Protein AF-A0A060WI61-F1 (afdb_monomer_lite)

Foldseek 3Di:
DDDPDDDDDPDAPDDDDDDDPDQLQQDLQAQLCSVLSNCSSVPHDPQLSVQPSNPHSVVLLVDDLVRLCVSPVPCSVVSVVVSVVSVVVVVVVPPPPPPDD

Structure (mmCIF, N/CA/C/O backbone):
data_AF-A0A060WI61-F1
#
_entry.id   AF-A0A060WI61-F1
#
loop_
_atom_site.group_PDB
_atom_site.id
_atom_site.type_symbol
_atom_site.label_atom_id
_atom_site.label_alt_id
_atom_site.label_comp_id
_atom_site.label_asym_id
_atom_site.label_entity_id
_atom_site.label_seq_id
_atom_site.pdbx_PDB_ins_code
_atom_site.Cartn_x
_atom_site.Cartn_y
_atom_site.Cartn_z
_atom_site.occupancy
_atom_site.B_iso_or_equiv
_atom_site.auth_seq_id
_atom_site.auth_comp_id
_atom_site.auth_asym_id
_atom_site.auth_atom_id
_atom_site.pdbx_PDB_model_num
ATOM 1 N N . MET A 1 1 ? 26.663 -31.407 -3.024 1.00 44.03 1 MET A N 1
ATOM 2 C CA . MET A 1 1 ? 27.259 -30.073 -3.217 1.00 44.03 1 MET A CA 1
ATOM 3 C C . MET A 1 1 ? 26.185 -29.038 -2.932 1.00 44.03 1 MET A C 1
ATOM 5 O O . MET A 1 1 ? 25.298 -28.898 -3.756 1.00 44.03 1 MET A O 1
ATOM 9 N N . LEU A 1 2 ? 26.273 -28.413 -1.748 1.00 39.91 2 LEU A N 1
ATOM 10 C CA . LEU A 1 2 ? 25.597 -27.171 -1.314 1.00 39.91 2 LEU A CA 1
ATOM 11 C C . LEU A 1 2 ? 24.051 -27.191 -1.358 1.00 39.91 2 LEU A C 1
ATOM 13 O O . LEU A 1 2 ? 23.458 -27.078 -2.415 1.00 39.91 2 LEU A O 1
ATOM 17 N N . HIS A 1 3 ? 23.299 -27.353 -0.267 1.00 45.53 3 HIS A N 1
ATOM 18 C CA . HIS A 1 3 ? 23.477 -26.840 1.099 1.00 45.53 3 HIS A CA 1
ATOM 19 C C . HIS A 1 3 ? 23.430 -25.301 1.221 1.00 45.53 3 HIS A C 1
ATOM 21 O O . HIS A 1 3 ? 24.193 -24.735 1.992 1.00 45.53 3 HIS A O 1
ATOM 27 N N . VAL A 1 4 ? 22.521 -24.627 0.503 1.00 44.09 4 VAL A N 1
ATOM 28 C CA . VAL A 1 4 ? 22.102 -23.237 0.793 1.00 44.09 4 VAL A CA 1
ATOM 29 C C . VAL A 1 4 ? 20.619 -23.043 0.429 1.00 44.09 4 VAL A C 1
ATOM 31 O O . VAL A 1 4 ? 20.223 -23.385 -0.671 1.00 44.09 4 VAL A O 1
ATOM 34 N N . TYR A 1 5 ? 19.807 -22.497 1.337 1.00 48.41 5 TYR A N 1
ATOM 35 C CA . TYR A 1 5 ? 18.347 -22.270 1.245 1.00 48.41 5 TYR A CA 1
ATOM 36 C C . TYR A 1 5 ? 17.426 -23.398 1.746 1.00 48.41 5 TYR A C 1
ATOM 38 O O . TYR A 1 5 ? 16.287 -23.561 1.319 1.00 48.41 5 TYR A O 1
ATOM 46 N N . GLY A 1 6 ? 17.878 -24.085 2.798 1.00 44.81 6 GLY A N 1
ATOM 47 C CA . GLY A 1 6 ? 17.005 -24.208 3.967 1.00 44.81 6 GLY A CA 1
ATOM 48 C C . GLY A 1 6 ? 16.646 -22.816 4.513 1.00 44.81 6 GLY A C 1
ATOM 49 O O . GLY A 1 6 ? 17.261 -21.835 4.120 1.00 44.81 6 GLY A O 1
ATOM 50 N N . VAL A 1 7 ? 15.696 -22.776 5.445 1.00 44.97 7 VAL A N 1
ATOM 51 C CA . VAL A 1 7 ? 15.200 -21.635 6.241 1.00 44.97 7 VAL A CA 1
ATOM 52 C C . VAL A 1 7 ? 14.035 -20.782 5.689 1.00 44.97 7 VAL A C 1
ATOM 54 O O . VAL A 1 7 ? 14.230 -19.752 5.062 1.00 44.97 7 VAL A O 1
ATOM 57 N N . TYR A 1 8 ? 12.824 -21.190 6.113 1.00 46.38 8 TYR A N 1
ATOM 58 C CA . TYR A 1 8 ? 11.632 -20.377 6.433 1.00 46.38 8 TYR A CA 1
ATOM 59 C C . TYR A 1 8 ? 11.006 -19.575 5.271 1.00 46.38 8 TYR A C 1
ATOM 61 O O . TYR A 1 8 ? 11.526 -18.570 4.818 1.00 46.38 8 TYR A O 1
ATOM 69 N N . CYS A 1 9 ? 9.805 -19.911 4.801 1.00 44.91 9 CYS A N 1
ATOM 70 C CA . CYS A 1 9 ? 8.593 -19.605 5.561 1.00 44.91 9 CYS A CA 1
ATOM 71 C C . CYS A 1 9 ? 7.429 -20.528 5.149 1.00 44.91 9 CYS A C 1
ATOM 73 O O . CYS A 1 9 ? 6.659 -20.241 4.236 1.00 44.91 9 CYS A O 1
ATOM 75 N N . MET A 1 10 ? 7.296 -21.649 5.853 1.00 38.19 10 MET A N 1
ATOM 76 C CA . MET A 1 10 ? 6.117 -22.519 5.851 1.00 3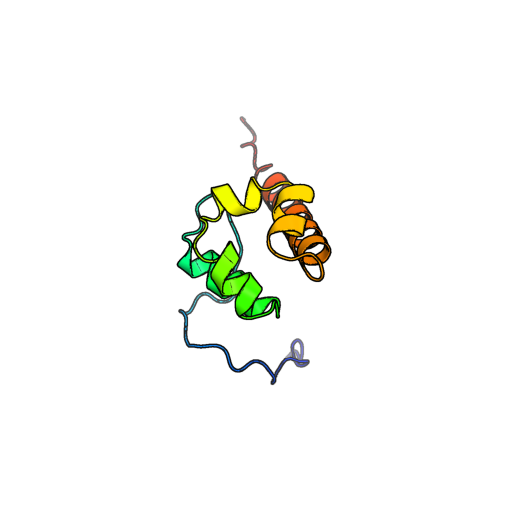8.19 10 MET A CA 1
ATOM 77 C C . MET A 1 10 ? 4.996 -21.915 6.714 1.00 38.19 10 MET A C 1
ATOM 79 O O . MET A 1 10 ? 4.674 -22.486 7.751 1.00 38.19 10 MET A O 1
ATOM 83 N N . SER A 1 11 ? 4.429 -20.747 6.374 1.00 40.78 11 SER A N 1
ATOM 84 C CA . SER A 1 11 ? 3.278 -20.182 7.123 1.00 40.78 11 SER A CA 1
ATOM 85 C C . SER A 1 11 ? 2.502 -19.067 6.402 1.00 40.78 11 SER A C 1
ATOM 87 O O . SER A 1 11 ? 2.150 -18.076 7.038 1.00 40.78 11 SER A O 1
ATOM 89 N N . ILE A 1 12 ? 2.211 -19.161 5.101 1.00 45.12 12 ILE A N 1
ATOM 90 C CA . ILE A 1 12 ? 1.290 -18.186 4.493 1.00 45.12 12 ILE A CA 1
ATOM 91 C C . ILE A 1 12 ? 0.237 -18.885 3.616 1.00 45.12 12 ILE A C 1
ATOM 93 O O . ILE A 1 12 ? 0.536 -19.252 2.481 1.00 45.12 12 ILE A O 1
ATOM 97 N N . PRO A 1 13 ? -1.004 -19.069 4.108 1.00 45.06 13 PRO A N 1
ATOM 98 C CA . PRO A 1 13 ? -2.125 -19.477 3.273 1.00 45.06 13 PRO A CA 1
ATOM 99 C C . PRO A 1 13 ? -2.637 -18.257 2.487 1.00 45.06 13 PRO A C 1
ATOM 101 O O . PRO A 1 13 ? -3.536 -17.556 2.945 1.00 45.06 13 PRO A O 1
ATOM 104 N N . TYR A 1 14 ? -2.067 -17.982 1.311 1.00 45.22 14 TYR A N 1
ATOM 105 C CA . TYR A 1 14 ? -2.629 -17.020 0.348 1.00 45.22 14 TYR A CA 1
ATOM 106 C C . TYR A 1 14 ? -2.881 -17.686 -1.015 1.00 45.22 14 TYR A C 1
ATOM 108 O O . TYR A 1 14 ? -2.204 -18.659 -1.354 1.00 45.22 14 TYR A O 1
ATOM 116 N N . PRO A 1 15 ? -3.912 -17.226 -1.754 1.00 45.28 15 PRO A N 1
ATOM 117 C CA . PRO A 1 15 ? -4.481 -17.931 -2.901 1.00 45.28 15 PRO A CA 1
ATOM 118 C C . PRO A 1 15 ? -3.501 -18.016 -4.086 1.00 45.28 15 PRO A C 1
ATOM 120 O O . PRO A 1 15 ? -2.542 -17.245 -4.157 1.00 45.28 15 PRO A O 1
ATOM 123 N N . PRO A 1 16 ? -3.718 -18.958 -5.023 1.00 47.41 16 PRO A N 1
ATOM 124 C CA . PRO A 1 16 ? -2.747 -19.299 -6.053 1.00 47.41 16 PRO A CA 1
ATOM 125 C C . PRO A 1 16 ? -2.735 -18.230 -7.149 1.00 47.41 16 PRO A C 1
ATOM 127 O O . PRO A 1 16 ? -3.505 -18.302 -8.102 1.00 47.41 16 PRO A O 1
ATOM 130 N N . CYS A 1 17 ? -1.849 -17.242 -7.043 1.00 40.62 17 CYS A N 1
ATOM 131 C CA . CYS A 1 17 ? -1.630 -16.269 -8.112 1.00 40.62 17 CYS A CA 1
ATOM 132 C C . CYS A 1 17 ? -0.213 -16.413 -8.686 1.00 40.62 17 CYS A C 1
ATOM 134 O O . CYS A 1 17 ? 0.714 -15.731 -8.271 1.00 40.62 17 CYS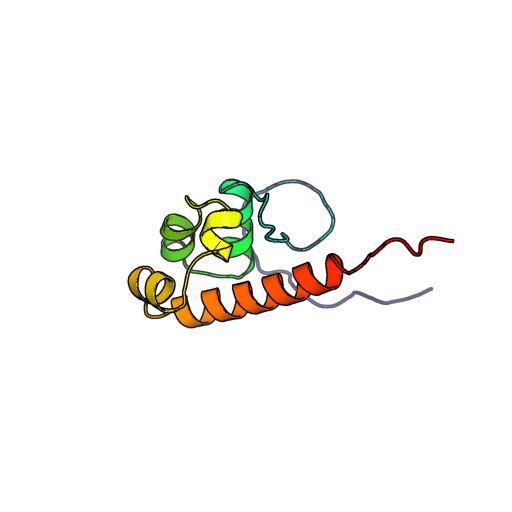 A O 1
ATOM 136 N N . GLN A 1 18 ? -0.117 -17.345 -9.640 1.00 39.78 18 GLN A N 1
ATOM 137 C CA . GLN A 1 18 ? 0.813 -17.446 -10.774 1.00 39.78 18 GLN A CA 1
ATOM 138 C C . GLN A 1 18 ? 2.330 -17.294 -10.529 1.00 39.78 18 GLN A C 1
ATOM 140 O O . GLN A 1 18 ? 2.880 -16.211 -10.375 1.00 39.78 18 GLN A O 1
ATOM 145 N N . GLU A 1 19 ? 2.981 -18.454 -10.631 1.00 44.25 19 GLU A N 1
ATOM 146 C CA . GLU A 1 19 ? 4.321 -18.763 -11.143 1.00 44.25 19 GLU A CA 1
ATOM 147 C C . GLU A 1 19 ? 5.096 -17.604 -11.811 1.00 44.25 19 GLU A C 1
ATOM 149 O O . GLU A 1 19 ? 5.086 -17.402 -13.023 1.00 44.25 19 GLU A O 1
ATOM 154 N N . THR A 1 20 ? 5.845 -16.849 -11.012 1.00 37.59 20 THR A N 1
ATOM 155 C CA . THR A 1 20 ? 7.155 -16.304 -11.396 1.00 37.59 20 THR A CA 1
ATOM 156 C C . THR A 1 20 ? 7.958 -16.179 -10.106 1.00 37.59 20 THR A C 1
ATOM 158 O O . THR A 1 20 ? 7.485 -15.626 -9.120 1.00 37.59 20 THR A O 1
ATOM 161 N N . SER A 1 21 ? 9.134 -16.788 -10.072 1.00 45.53 21 SER A N 1
ATOM 162 C CA . SER A 1 21 ? 9.917 -17.166 -8.890 1.00 45.53 21 SER A CA 1
ATOM 163 C C . SER A 1 21 ? 10.519 -15.998 -8.081 1.00 45.53 21 SER A C 1
ATOM 165 O O . SER A 1 21 ? 11.736 -15.905 -7.930 1.00 45.53 21 SER A O 1
ATOM 167 N N . GLY A 1 22 ? 9.686 -15.111 -7.532 1.00 52.22 22 GLY A N 1
ATOM 168 C CA . GLY A 1 22 ? 10.101 -14.031 -6.638 1.00 52.22 22 GLY A CA 1
ATOM 169 C C . GLY A 1 22 ? 8.932 -13.403 -5.867 1.00 52.22 22 GLY A C 1
ATOM 170 O O . GLY A 1 22 ? 7.775 -13.593 -6.238 1.00 52.22 22 GLY A O 1
ATOM 171 N N . PRO A 1 23 ? 9.204 -12.657 -4.779 1.00 57.88 23 PRO A N 1
ATOM 172 C CA . PRO A 1 23 ? 8.164 -11.937 -4.050 1.00 57.88 23 PRO A CA 1
ATOM 173 C C . PRO A 1 23 ? 7.423 -10.978 -5.000 1.00 57.88 23 PRO A C 1
ATOM 175 O O . PRO A 1 23 ? 8.073 -10.346 -5.846 1.00 57.88 23 PRO A O 1
ATOM 178 N N . PRO A 1 24 ? 6.087 -10.829 -4.871 1.00 65.88 24 PRO A N 1
ATOM 179 C CA . PRO A 1 24 ? 5.326 -9.905 -5.705 1.00 65.88 24 PRO A CA 1
ATOM 180 C C . PRO A 1 24 ? 5.983 -8.525 -5.633 1.00 65.88 24 PRO A C 1
ATOM 182 O O . PRO A 1 24 ? 6.254 -8.005 -4.552 1.00 65.88 24 PRO A O 1
ATOM 185 N N . SER A 1 25 ? 6.320 -7.957 -6.787 1.00 70.44 25 SER A N 1
ATOM 186 C CA . SER A 1 25 ? 7.055 -6.695 -6.873 1.00 70.44 25 SER A CA 1
ATOM 187 C C . SER A 1 25 ? 6.110 -5.601 -7.351 1.00 70.44 25 SER A C 1
ATOM 189 O O . SER A 1 25 ? 5.679 -5.585 -8.503 1.00 70.44 25 SER A O 1
ATOM 191 N N . LEU A 1 26 ? 5.759 -4.680 -6.454 1.00 82.56 26 LEU A N 1
ATOM 192 C CA . LEU A 1 26 ? 4.879 -3.560 -6.775 1.00 82.56 26 LEU A CA 1
ATOM 193 C C . LEU A 1 26 ? 5.611 -2.568 -7.689 1.00 82.56 26 LEU A C 1
ATOM 195 O O . LEU A 1 26 ? 6.649 -2.025 -7.329 1.00 82.56 26 LEU A O 1
ATOM 199 N N . THR A 1 27 ? 5.054 -2.298 -8.865 1.00 82.69 27 THR A N 1
ATOM 200 C CA . THR A 1 27 ? 5.597 -1.347 -9.843 1.00 82.69 27 THR A CA 1
ATOM 201 C C . THR A 1 27 ? 4.535 -0.316 -10.226 1.00 82.69 27 THR A C 1
ATOM 203 O O . THR A 1 27 ? 3.339 -0.567 -10.104 1.00 82.69 27 THR A O 1
ATOM 206 N N . LYS A 1 28 ? 4.928 0.838 -10.786 1.00 81.62 28 LYS A N 1
ATOM 207 C CA . LYS A 1 28 ? 3.964 1.846 -11.288 1.00 81.62 28 LYS A CA 1
ATOM 208 C C . LYS A 1 28 ? 3.007 1.295 -12.358 1.00 81.62 28 LYS A C 1
ATOM 210 O O . LYS A 1 28 ? 1.913 1.816 -12.521 1.00 81.62 28 LYS A O 1
ATOM 215 N N . ARG A 1 29 ? 3.411 0.242 -13.076 1.00 80.56 29 ARG A N 1
ATOM 216 C CA . ARG A 1 29 ? 2.601 -0.444 -14.098 1.00 80.56 29 ARG A CA 1
ATOM 217 C C . ARG A 1 29 ? 1.786 -1.621 -13.544 1.00 80.56 29 ARG A C 1
ATOM 219 O O . ARG A 1 29 ? 1.075 -2.270 -14.305 1.00 80.56 29 ARG A O 1
ATOM 226 N N . SER A 1 30 ? 1.906 -1.924 -12.250 1.00 81.00 30 SER A N 1
ATOM 227 C CA . SER A 1 30 ? 1.191 -3.038 -11.633 1.00 81.00 30 SER A CA 1
ATOM 228 C C . SER A 1 30 ? -0.311 -2.776 -11.617 1.00 81.00 30 SER A C 1
ATOM 230 O O . SER A 1 30 ? -0.775 -1.694 -11.246 1.00 81.00 30 SER A O 1
ATOM 232 N N . LYS A 1 31 ? -1.066 -3.803 -12.006 1.00 86.94 31 LYS A N 1
ATOM 233 C CA . LYS A 1 31 ? -2.529 -3.823 -11.936 1.00 86.94 31 LYS A CA 1
ATOM 234 C C . LYS A 1 31 ? -2.998 -3.900 -10.477 1.00 86.94 31 LYS A C 1
ATOM 236 O O . LYS A 1 31 ? -2.253 -4.442 -9.659 1.00 86.94 31 LYS A O 1
ATOM 241 N N . PRO A 1 32 ? -4.225 -3.446 -10.162 1.00 87.50 32 PRO A N 1
ATOM 242 C CA . PRO A 1 32 ? -4.814 -3.574 -8.824 1.00 87.50 32 PRO A CA 1
ATOM 243 C C . PRO A 1 32 ? -4.744 -5.007 -8.274 1.00 87.50 32 PRO A C 1
ATOM 245 O O . PRO A 1 32 ? -4.425 -5.206 -7.109 1.00 87.50 32 PRO A O 1
ATOM 248 N N . ASP A 1 33 ? -4.897 -6.014 -9.137 1.00 86.06 33 ASP A N 1
ATOM 249 C CA . ASP A 1 33 ? -4.761 -7.428 -8.766 1.00 86.06 33 ASP A CA 1
ATOM 250 C C . ASP A 1 33 ? -3.370 -7.771 -8.190 1.00 86.06 33 ASP A C 1
ATOM 252 O O . ASP A 1 33 ? -3.245 -8.392 -7.135 1.00 86.06 33 ASP A O 1
ATOM 256 N N . GLN A 1 34 ? -2.304 -7.257 -8.814 1.00 85.75 34 GLN A N 1
ATOM 257 C CA . GLN A 1 34 ? -0.938 -7.411 -8.302 1.00 85.75 34 GLN A CA 1
ATOM 258 C C . GLN A 1 34 ? -0.693 -6.580 -7.039 1.00 85.75 34 GLN A C 1
ATOM 260 O O . GLN A 1 34 ? 0.041 -7.013 -6.154 1.00 85.75 34 GLN A O 1
ATOM 265 N N . VAL A 1 35 ? -1.294 -5.388 -6.942 1.00 88.12 35 VAL A N 1
ATOM 266 C CA . VAL A 1 35 ? -1.221 -4.555 -5.730 1.00 88.12 35 VAL A CA 1
ATOM 267 C C . VAL A 1 35 ? -1.833 -5.292 -4.544 1.00 88.12 35 VAL A C 1
ATOM 269 O O . VAL A 1 35 ? -1.250 -5.326 -3.462 1.00 88.12 35 VAL A O 1
ATOM 272 N N . LYS A 1 36 ? -2.986 -5.923 -4.766 1.00 88.50 36 LYS A N 1
ATOM 273 C CA . LYS A 1 36 ? -3.685 -6.734 -3.780 1.00 88.50 36 LYS A CA 1
ATOM 274 C C . LYS A 1 36 ? -2.810 -7.893 -3.300 1.00 88.50 36 LYS A C 1
ATOM 276 O O . LYS A 1 36 ? -2.558 -7.992 -2.102 1.00 88.50 36 LYS A O 1
ATOM 281 N N . ALA A 1 37 ? -2.267 -8.680 -4.231 1.00 86.75 37 ALA A N 1
ATOM 282 C CA . ALA A 1 37 ? -1.364 -9.784 -3.914 1.00 86.75 37 ALA A CA 1
ATOM 283 C C . ALA A 1 37 ? -0.114 -9.313 -3.151 1.00 86.75 37 ALA A C 1
ATOM 285 O O . ALA A 1 37 ? 0.328 -9.969 -2.211 1.00 86.75 37 ALA A O 1
ATOM 286 N N . TRP A 1 38 ? 0.436 -8.147 -3.507 1.00 86.88 38 TRP A N 1
ATOM 287 C CA . TRP A 1 38 ? 1.554 -7.546 -2.784 1.00 86.88 38 TRP A CA 1
ATOM 288 C C . TRP A 1 38 ? 1.186 -7.190 -1.341 1.00 86.88 38 TRP A C 1
ATOM 290 O O . TRP A 1 38 ? 1.938 -7.503 -0.420 1.00 86.88 38 TRP A O 1
ATOM 300 N N . LEU A 1 39 ? 0.027 -6.565 -1.127 1.00 87.62 39 LEU A N 1
ATOM 301 C CA . LEU A 1 39 ? -0.431 -6.200 0.210 1.00 87.62 39 LEU A CA 1
ATOM 302 C C . LEU A 1 39 ? -0.694 -7.443 1.077 1.00 87.62 39 LEU A C 1
ATOM 304 O O . LEU A 1 39 ? -0.281 -7.484 2.237 1.00 87.62 39 LEU A O 1
ATOM 308 N N . GLU A 1 40 ? -1.324 -8.470 0.504 1.00 87.12 40 GLU A N 1
ATOM 309 C CA . GLU A 1 40 ? -1.569 -9.753 1.173 1.00 87.12 40 GLU A CA 1
ATOM 310 C C . GLU A 1 40 ? -0.248 -10.440 1.538 1.00 87.12 40 GLU A C 1
ATOM 312 O O . GLU A 1 40 ? -0.041 -10.805 2.694 1.00 87.12 40 GLU A O 1
ATOM 317 N N . TYR A 1 41 ? 0.703 -10.510 0.600 1.00 83.50 41 TYR A N 1
ATOM 318 C CA . TYR A 1 41 ? 2.027 -11.094 0.829 1.00 83.50 41 TYR A CA 1
ATOM 319 C C . TYR A 1 41 ? 2.811 -10.387 1.942 1.00 83.50 41 TYR A C 1
ATOM 321 O O . TYR A 1 41 ? 3.517 -11.027 2.719 1.00 83.50 41 TYR A O 1
ATOM 329 N N . LYS A 1 42 ? 2.688 -9.060 2.050 1.00 82.38 42 LYS A N 1
ATOM 330 C CA . LYS A 1 42 ? 3.336 -8.279 3.116 1.00 82.38 42 LYS A CA 1
ATOM 331 C C . LYS A 1 42 ? 2.672 -8.455 4.485 1.00 82.38 42 LYS A C 1
ATOM 333 O O . LYS A 1 42 ? 3.256 -8.015 5.473 1.00 82.38 42 LYS A O 1
ATOM 338 N N . GLY A 1 43 ? 1.506 -9.098 4.551 1.00 85.38 43 GLY A N 1
ATOM 339 C CA . GLY A 1 43 ? 0.778 -9.351 5.791 1.00 85.38 43 GLY A CA 1
ATOM 340 C C . GLY A 1 43 ? -0.078 -8.174 6.259 1.00 85.38 43 GLY A C 1
ATOM 341 O O . GLY A 1 43 ? -0.342 -8.066 7.453 1.00 85.38 43 GLY A O 1
ATOM 342 N N . PHE A 1 44 ? -0.495 -7.288 5.350 1.00 87.81 44 PHE A N 1
ATOM 343 C CA . PHE A 1 44 ? -1.450 -6.231 5.689 1.00 87.81 44 PHE A CA 1
ATOM 344 C C . PHE A 1 44 ? -2.855 -6.800 5.920 1.00 87.81 44 PHE A C 1
ATOM 346 O O . PHE A 1 44 ? -3.224 -7.850 5.389 1.00 87.81 44 PHE A O 1
ATOM 353 N N . SER A 1 45 ? -3.671 -6.077 6.688 1.00 89.31 45 SER A N 1
ATOM 354 C CA . SER A 1 45 ? -5.055 -6.471 6.954 1.00 89.31 45 SER A CA 1
ATOM 355 C C . SER A 1 45 ? -5.891 -6.551 5.672 1.00 89.31 45 SER A C 1
ATOM 357 O O . SER A 1 45 ? -5.731 -5.752 4.748 1.00 89.31 45 SER A O 1
ATOM 359 N N . LYS A 1 46 ? -6.875 -7.460 5.643 1.00 87.38 46 LYS A N 1
ATOM 360 C CA . LYS A 1 46 ? -7.830 -7.596 4.526 1.00 87.38 46 LYS A CA 1
ATOM 361 C C . LYS A 1 46 ? -8.560 -6.285 4.211 1.00 87.38 46 LYS A C 1
ATOM 363 O O . LYS A 1 46 ? -8.926 -6.052 3.063 1.00 87.38 46 LYS A O 1
ATOM 368 N N . ILE A 1 47 ? -8.758 -5.427 5.216 1.00 89.00 47 ILE A N 1
ATOM 369 C CA . ILE A 1 47 ? -9.340 -4.089 5.044 1.00 89.00 47 ILE A CA 1
ATOM 370 C C . ILE A 1 47 ? -8.385 -3.208 4.235 1.00 89.00 47 ILE A C 1
ATOM 372 O O . ILE A 1 47 ? -8.784 -2.685 3.201 1.00 89.00 47 ILE A O 1
ATOM 376 N N . THR A 1 48 ? -7.114 -3.125 4.635 1.00 88.44 48 THR A N 1
ATOM 377 C CA . THR A 1 48 ? -6.046 -2.422 3.907 1.00 88.44 48 THR A CA 1
ATOM 378 C C . THR A 1 48 ? -5.940 -2.921 2.465 1.00 88.44 48 THR A C 1
ATOM 380 O O . THR A 1 48 ? -5.929 -2.128 1.527 1.00 88.44 48 THR A O 1
ATOM 383 N N . VAL A 1 49 ? -5.946 -4.243 2.280 1.00 89.31 49 VAL A N 1
ATOM 384 C CA . VAL A 1 49 ? -5.931 -4.912 0.972 1.00 89.31 49 VAL A CA 1
ATOM 385 C C . VAL A 1 49 ? -7.149 -4.525 0.131 1.00 89.31 49 VAL A C 1
ATOM 387 O O . VAL A 1 49 ? -7.011 -4.275 -1.059 1.00 89.31 49 VAL A O 1
ATOM 390 N N . ARG A 1 50 ? -8.346 -4.440 0.718 1.00 88.31 50 ARG A N 1
ATOM 391 C CA . ARG A 1 50 ? -9.561 -4.041 -0.004 1.00 88.31 50 ARG A CA 1
ATOM 392 C C . ARG A 1 50 ? -9.569 -2.551 -0.347 1.00 88.31 50 ARG A C 1
ATOM 394 O O . ARG A 1 50 ? -9.989 -2.197 -1.442 1.00 88.31 50 ARG A O 1
ATOM 401 N N . CYS A 1 51 ? -9.108 -1.692 0.559 1.00 88.75 51 CYS A N 1
ATOM 402 C CA . CYS A 1 51 ? -9.090 -0.245 0.351 1.00 88.75 51 CYS A CA 1
ATOM 403 C C . CYS A 1 51 ? -8.006 0.191 -0.644 1.00 88.75 51 CYS A C 1
ATOM 405 O O . CYS A 1 51 ? -8.249 1.060 -1.474 1.00 88.75 51 CYS A O 1
ATOM 407 N N . LEU A 1 52 ? -6.818 -0.413 -0.577 1.00 88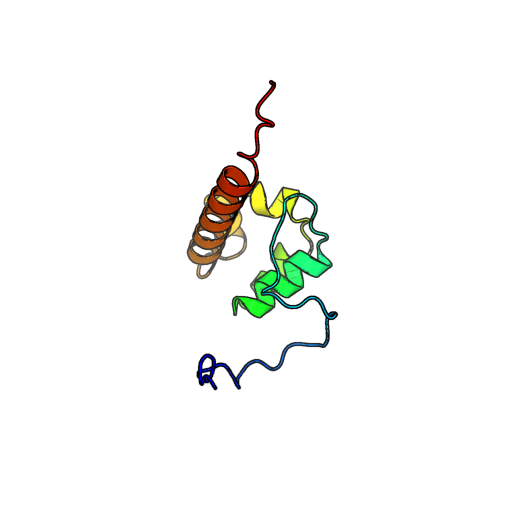.50 52 LEU A N 1
ATOM 408 C CA . LEU A 1 52 ? -5.674 -0.057 -1.420 1.00 88.50 52 LEU A CA 1
ATOM 409 C C . LEU A 1 52 ? -5.528 -0.963 -2.648 1.00 88.50 52 LEU A C 1
ATOM 411 O O . LEU A 1 52 ? -4.974 -0.539 -3.654 1.00 88.50 52 LEU A O 1
ATOM 415 N N . GLY A 1 53 ? -6.040 -2.193 -2.608 1.00 87.25 53 GLY A N 1
ATOM 416 C CA . GLY A 1 53 ? -5.974 -3.148 -3.721 1.00 87.25 53 GLY A CA 1
ATOM 417 C C . GLY A 1 53 ? -6.948 -2.861 -4.865 1.00 87.25 53 GLY A C 1
ATOM 418 O O . GLY A 1 53 ? -6.863 -3.515 -5.896 1.00 87.25 53 GLY A O 1
ATOM 419 N N . VAL A 1 54 ? -7.853 -1.884 -4.724 1.00 88.25 54 VAL A N 1
ATOM 420 C CA . VAL A 1 54 ? -8.610 -1.324 -5.864 1.00 88.25 54 VAL A CA 1
ATOM 421 C C . VAL A 1 54 ? -7.807 -0.270 -6.628 1.00 88.25 54 VAL A C 1
ATOM 423 O O . VAL A 1 54 ? -8.152 0.084 -7.754 1.00 88.25 54 VAL A O 1
ATOM 426 N N . LEU A 1 55 ? -6.725 0.232 -6.028 1.00 89.00 55 LEU A N 1
ATOM 427 C CA . LEU A 1 55 ? -5.851 1.223 -6.632 1.00 89.00 55 LEU A CA 1
ATOM 428 C C . LEU A 1 55 ? -4.803 0.524 -7.501 1.00 89.00 55 LEU A C 1
ATOM 430 O O . LEU A 1 55 ? -4.311 -0.559 -7.190 1.00 89.00 55 LEU A O 1
ATOM 434 N N . SER A 1 56 ? -4.430 1.167 -8.604 1.00 89.44 56 SER A N 1
ATOM 435 C CA . SER A 1 56 ? -3.317 0.696 -9.433 1.00 89.44 56 SER A CA 1
ATOM 436 C C . SER A 1 56 ? -1.975 1.018 -8.777 1.00 89.44 56 SER A C 1
ATOM 438 O O . SER A 1 56 ? -1.881 1.938 -7.963 1.00 89.44 56 SER A O 1
ATOM 440 N N . GLY A 1 57 ? -0.912 0.309 -9.164 1.00 86.69 57 GLY A N 1
ATOM 441 C CA . GLY A 1 57 ? 0.422 0.515 -8.598 1.00 86.69 57 GLY A CA 1
ATOM 442 C C . GLY A 1 57 ? 0.912 1.959 -8.740 1.00 86.69 57 GLY A C 1
ATOM 443 O O . GLY A 1 57 ? 1.512 2.491 -7.813 1.00 86.69 57 GLY A O 1
ATOM 444 N N . SER A 1 58 ? 0.587 2.632 -9.847 1.00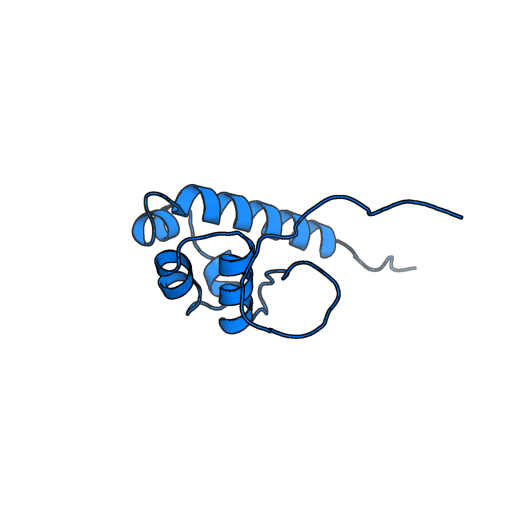 87.62 58 SER A N 1
ATOM 445 C CA . SER A 1 58 ? 0.843 4.065 -10.056 1.00 87.62 58 SER A CA 1
ATOM 446 C C . SER A 1 58 ? 0.179 4.955 -9.006 1.00 87.62 58 SER A C 1
ATOM 448 O O . SER A 1 58 ? 0.835 5.843 -8.469 1.00 87.62 58 SER A O 1
ATOM 450 N N . MET A 1 59 ? -1.095 4.698 -8.702 1.00 88.81 59 MET A N 1
ATOM 451 C CA . MET A 1 59 ? -1.881 5.451 -7.728 1.00 88.81 59 MET A CA 1
ATOM 452 C C . MET A 1 59 ? -1.369 5.186 -6.313 1.00 88.81 59 MET A C 1
ATOM 454 O O . MET A 1 59 ? -1.071 6.127 -5.591 1.00 88.81 59 MET A O 1
ATOM 458 N N . LEU A 1 60 ? -1.165 3.917 -5.944 1.00 89.62 60 LEU A N 1
ATOM 459 C CA . LEU A 1 60 ? -0.676 3.552 -4.616 1.00 89.62 60 LEU A CA 1
ATOM 460 C C . LEU A 1 60 ? 0.732 4.109 -4.352 1.00 89.62 60 LEU A C 1
ATOM 462 O O . LEU A 1 60 ? 0.991 4.672 -3.293 1.00 89.62 60 LEU A O 1
ATOM 466 N N . LEU A 1 61 ? 1.638 4.014 -5.332 1.00 86.88 61 LEU A N 1
ATOM 467 C CA . LEU A 1 61 ? 2.948 4.668 -5.271 1.00 86.88 61 LEU A CA 1
ATOM 468 C C . LEU A 1 61 ? 2.822 6.203 -5.330 1.00 86.88 61 LEU A C 1
ATOM 470 O O . LEU A 1 61 ? 3.753 6.893 -4.941 1.00 86.88 61 LEU A O 1
ATOM 474 N N . GLY A 1 62 ? 1.715 6.774 -5.790 1.00 86.62 62 GLY A N 1
ATOM 475 C CA . GLY A 1 62 ? 1.467 8.217 -5.759 1.00 86.62 62 GLY A CA 1
ATOM 476 C C . GLY A 1 62 ? 1.028 8.740 -4.390 1.00 86.62 62 GLY A C 1
ATOM 477 O O . GLY A 1 62 ? 1.277 9.906 -4.099 1.00 86.62 62 GLY A O 1
ATOM 478 N N . MET A 1 63 ? 0.442 7.885 -3.545 1.00 88.69 63 MET A N 1
ATOM 479 C CA . MET A 1 63 ? -0.199 8.327 -2.307 1.00 88.69 63 MET A CA 1
ATOM 480 C C . MET A 1 63 ? 0.777 8.916 -1.285 1.00 88.69 63 MET A C 1
ATOM 482 O O . MET A 1 63 ? 1.906 8.431 -1.102 1.00 88.69 63 MET A O 1
ATOM 486 N N . THR A 1 64 ? 0.319 9.945 -0.572 1.00 89.88 64 THR A N 1
ATOM 487 C CA . THR A 1 64 ? 1.077 10.549 0.530 1.00 89.88 64 THR A CA 1
ATOM 488 C C . THR A 1 64 ? 0.854 9.803 1.845 1.00 89.88 64 THR A C 1
ATOM 490 O O . THR A 1 64 ? -0.030 8.955 1.996 1.00 89.88 64 THR A O 1
ATOM 493 N N . ARG A 1 65 ? 1.683 10.121 2.847 1.00 87.62 65 ARG A N 1
ATOM 494 C CA . ARG A 1 65 ? 1.522 9.585 4.204 1.00 87.62 65 ARG A CA 1
ATOM 495 C C . ARG A 1 65 ? 0.151 9.939 4.788 1.00 87.62 65 ARG A C 1
ATOM 497 O O . ARG A 1 65 ? -0.397 9.138 5.541 1.00 87.62 65 ARG A O 1
ATOM 504 N N . GLU A 1 66 ? -0.370 11.124 4.483 1.00 90.44 66 GLU A N 1
ATOM 505 C CA . GLU A 1 66 ? -1.668 11.586 4.982 1.00 90.44 66 GLU A CA 1
ATOM 506 C C . GLU A 1 66 ? -2.803 10.771 4.377 1.00 90.44 66 GLU A C 1
ATOM 508 O O . GLU A 1 66 ? -3.636 10.263 5.121 1.00 90.44 66 GLU A O 1
ATOM 513 N N . GLU A 1 67 ? -2.785 10.540 3.063 1.00 90.56 67 GLU A N 1
ATOM 514 C CA . GLU A 1 67 ? -3.805 9.717 2.408 1.00 90.56 67 GLU A CA 1
ATOM 515 C C . GLU A 1 67 ? -3.804 8.282 2.945 1.00 90.56 67 GLU A C 1
ATOM 517 O O . GLU A 1 67 ? -4.855 7.731 3.268 1.00 90.56 67 GLU A O 1
ATOM 522 N N . LEU A 1 68 ? -2.623 7.688 3.139 1.00 90.38 68 LEU A N 1
ATOM 523 C CA . LEU A 1 68 ? -2.516 6.357 3.740 1.00 90.38 68 LEU A CA 1
ATOM 524 C C . LEU A 1 68 ? -3.007 6.323 5.191 1.00 90.38 68 LEU A C 1
ATOM 526 O O . LEU A 1 68 ? -3.600 5.327 5.595 1.00 90.38 68 LEU A O 1
ATOM 530 N N . LYS A 1 69 ? -2.798 7.394 5.968 1.00 88.75 69 LYS A N 1
ATOM 531 C CA . LYS A 1 69 ? -3.338 7.523 7.331 1.00 88.75 69 LYS A CA 1
ATOM 532 C C . LYS A 1 69 ? -4.861 7.640 7.350 1.00 88.75 69 LYS A C 1
ATOM 534 O O . LYS A 1 69 ? -5.473 7.106 8.268 1.00 88.75 69 LYS A O 1
ATOM 539 N N . ILE A 1 70 ? -5.455 8.318 6.367 1.00 89.31 70 ILE A N 1
ATOM 540 C CA . ILE A 1 70 ? -6.915 8.432 6.232 1.00 89.31 70 ILE A CA 1
ATOM 541 C C . ILE A 1 70 ? -7.524 7.054 5.953 1.00 89.31 70 ILE A C 1
ATOM 543 O O . ILE A 1 70 ? -8.531 6.693 6.555 1.00 89.31 70 ILE A O 1
ATOM 547 N N . VAL A 1 71 ? -6.898 6.267 5.072 1.00 86.06 71 VAL A N 1
ATOM 548 C CA . VAL A 1 71 ? -7.383 4.923 4.725 1.00 86.06 71 VAL A CA 1
ATOM 549 C C . VAL A 1 71 ? -7.128 3.919 5.854 1.00 86.06 71 VAL A C 1
ATOM 551 O O . VAL A 1 71 ? -7.992 3.097 6.160 1.00 86.06 71 VAL A O 1
ATOM 554 N N . CYS A 1 72 ? -5.942 3.958 6.465 1.00 84.62 72 CYS A N 1
ATOM 555 C CA . CYS A 1 72 ? -5.530 3.050 7.532 1.00 84.62 72 CYS A CA 1
ATOM 556 C C . CYS A 1 72 ? -4.672 3.797 8.571 1.00 84.62 72 CYS A C 1
ATOM 558 O O . CYS A 1 72 ? -3.460 3.911 8.386 1.00 84.62 72 CYS A O 1
ATOM 560 N N . PRO A 1 73 ? -5.226 4.267 9.698 1.00 8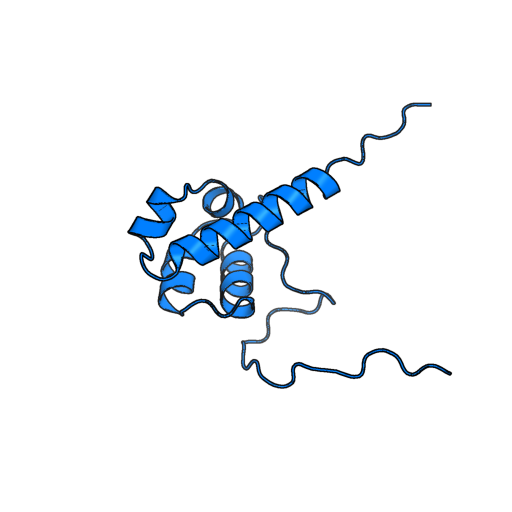5.06 73 PRO A N 1
ATOM 561 C CA . PRO A 1 73 ? -4.441 4.993 10.699 1.00 85.06 73 PRO A CA 1
ATOM 562 C C . PRO A 1 73 ? -3.402 4.108 11.411 1.00 85.06 73 PRO A C 1
ATOM 564 O O . PRO A 1 73 ? -2.297 4.574 11.688 1.00 85.06 73 PRO A O 1
ATOM 567 N N . GLU A 1 74 ? -3.712 2.828 11.646 1.00 87.12 74 GLU A N 1
ATOM 568 C CA . GLU A 1 74 ? -2.802 1.869 12.299 1.00 87.12 74 GLU A CA 1
ATOM 569 C C . GLU A 1 74 ? -1.720 1.319 11.352 1.00 87.12 74 GLU A C 1
ATOM 571 O O . GLU A 1 74 ? -0.568 1.121 11.746 1.00 87.12 74 GLU A O 1
ATOM 576 N N . GLU A 1 75 ? -2.066 1.086 10.082 1.00 87.25 75 GLU A N 1
ATOM 577 C CA . GLU A 1 75 ? -1.175 0.439 9.105 1.00 87.25 75 GLU A CA 1
ATOM 578 C C . GLU A 1 75 ? -0.556 1.410 8.090 1.00 87.25 75 GLU A C 1
ATOM 580 O O . GLU A 1 75 ? 0.462 1.094 7.473 1.00 87.25 75 GLU A O 1
ATOM 585 N N . GLY A 1 76 ? -1.107 2.614 7.931 1.00 86.06 76 GLY A N 1
ATOM 586 C CA . GLY A 1 76 ? -0.720 3.577 6.896 1.00 86.06 76 GLY A CA 1
ATOM 587 C C . GLY A 1 76 ? 0.742 4.010 6.985 1.00 86.06 76 GLY A C 1
ATOM 588 O O . GLY A 1 76 ? 1.398 4.193 5.961 1.00 86.06 76 GLY A O 1
ATOM 589 N N . GLY A 1 77 ? 1.302 4.077 8.199 1.00 88.50 77 GLY A N 1
ATOM 590 C CA . GLY A 1 77 ? 2.736 4.303 8.401 1.00 88.50 77 GLY A CA 1
ATOM 591 C C . GLY A 1 77 ? 3.607 3.168 7.843 1.00 88.50 77 GLY A C 1
ATOM 592 O O . GLY A 1 77 ? 4.607 3.433 7.173 1.00 88.50 77 GLY A O 1
ATOM 593 N N . ARG A 1 78 ? 3.196 1.909 8.054 1.00 89.75 78 ARG A N 1
ATOM 594 C CA . ARG A 1 78 ? 3.878 0.717 7.520 1.00 89.75 78 ARG A CA 1
ATOM 595 C C . ARG A 1 78 ? 3.755 0.636 6.001 1.00 89.75 78 ARG A C 1
ATOM 597 O O . ARG A 1 78 ? 4.757 0.395 5.329 1.00 89.75 78 ARG A O 1
ATOM 604 N N . VAL A 1 79 ? 2.562 0.884 5.454 1.00 89.25 79 VAL A N 1
ATOM 605 C CA . VAL A 1 79 ? 2.340 0.915 4.000 1.00 89.25 79 VAL A CA 1
ATOM 606 C C . VAL A 1 79 ? 3.228 1.978 3.355 1.00 89.25 79 VAL A C 1
ATOM 608 O O . VAL A 1 79 ? 3.949 1.677 2.406 1.00 89.25 79 VAL A O 1
ATOM 611 N N . PHE A 1 80 ? 3.256 3.194 3.907 1.00 89.62 80 PHE A N 1
ATOM 612 C CA . PHE A 1 80 ? 4.079 4.280 3.378 1.00 89.62 80 PHE A CA 1
ATOM 613 C C . PHE A 1 80 ? 5.566 3.918 3.378 1.00 89.62 80 PHE A C 1
ATOM 615 O O . PHE A 1 80 ? 6.237 4.104 2.367 1.00 89.62 80 PHE A O 1
ATOM 622 N N . PHE A 1 81 ? 6.078 3.362 4.480 1.00 89.75 81 PHE A N 1
ATOM 623 C CA . PHE A 1 81 ? 7.476 2.939 4.573 1.00 89.75 81 PHE A CA 1
ATOM 624 C C . PHE A 1 81 ? 7.831 1.903 3.501 1.00 89.75 81 PHE A C 1
ATOM 626 O O . PHE A 1 81 ? 8.841 2.024 2.808 1.00 89.75 81 PHE A O 1
ATOM 633 N N . GLN A 1 82 ? 6.955 0.918 3.299 1.00 88.25 82 GLN A N 1
ATOM 634 C CA . GLN A 1 82 ? 7.154 -0.095 2.273 1.00 88.25 82 GLN A CA 1
ATOM 635 C C . GLN A 1 82 ? 7.124 0.475 0.855 1.00 88.25 82 GLN A C 1
ATOM 637 O O . GLN A 1 82 ? 7.963 0.094 0.038 1.00 88.25 82 GLN A O 1
ATOM 642 N N . LEU A 1 83 ? 6.198 1.391 0.570 1.00 88.44 83 LEU A N 1
ATOM 643 C CA . LEU A 1 83 ? 6.126 2.073 -0.719 1.00 88.44 83 LEU A CA 1
ATOM 644 C C . LEU A 1 83 ? 7.373 2.913 -0.978 1.00 88.44 83 LEU A C 1
ATOM 646 O O . LEU A 1 83 ? 7.874 2.897 -2.095 1.00 88.44 83 LEU A O 1
ATOM 650 N N . GLN A 1 84 ? 7.898 3.610 0.031 1.00 88.31 84 GLN A N 1
ATOM 651 C CA . GLN A 1 84 ? 9.154 4.353 -0.097 1.00 88.31 84 GLN A CA 1
ATOM 652 C C . GLN A 1 84 ? 10.324 3.422 -0.409 1.00 88.31 84 GLN A C 1
ATOM 654 O O . GLN A 1 84 ? 11.070 3.693 -1.343 1.00 88.31 84 GLN A O 1
ATOM 659 N N . ASN A 1 85 ? 10.437 2.288 0.289 1.00 86.81 85 ASN A N 1
ATOM 660 C CA . ASN A 1 85 ? 11.481 1.309 -0.004 1.00 86.81 85 ASN A CA 1
ATOM 661 C C . ASN A 1 85 ? 11.400 0.813 -1.456 1.00 86.81 85 ASN A C 1
ATOM 663 O O . ASN A 1 85 ? 12.400 0.798 -2.161 1.00 86.81 85 ASN A O 1
ATOM 667 N N . ILE A 1 86 ? 10.193 0.490 -1.931 1.00 85.06 86 ILE A N 1
ATOM 668 C CA . ILE A 1 86 ? 9.964 0.079 -3.321 1.00 85.06 86 ILE A CA 1
ATOM 669 C C . ILE A 1 86 ? 10.306 1.198 -4.298 1.00 85.06 86 ILE A C 1
ATOM 671 O O . ILE A 1 86 ? 10.983 0.937 -5.283 1.00 85.06 86 ILE A O 1
ATOM 675 N N . LYS A 1 87 ? 9.880 2.440 -4.044 1.00 83.62 87 LYS A N 1
ATOM 676 C CA . LYS A 1 87 ? 10.226 3.594 -4.888 1.00 83.62 87 LYS A CA 1
ATOM 677 C C . LYS A 1 87 ? 11.734 3.750 -5.015 1.00 83.62 87 LYS A C 1
ATOM 679 O O . LYS A 1 87 ? 12.210 3.930 -6.130 1.00 83.62 87 LYS A O 1
ATOM 684 N N . SER A 1 88 ? 12.461 3.649 -3.906 1.00 84.88 88 SER A N 1
ATOM 685 C CA . SER A 1 88 ? 13.921 3.716 -3.897 1.00 84.88 88 SER A CA 1
ATOM 686 C C . SER A 1 88 ? 14.528 2.559 -4.685 1.00 84.88 88 SER A C 1
ATOM 688 O O . SER A 1 88 ? 15.329 2.797 -5.580 1.00 84.88 88 SER A O 1
ATOM 690 N N . THR A 1 89 ? 14.091 1.317 -4.450 1.00 82.50 89 THR A N 1
ATOM 691 C CA . THR A 1 89 ? 14.547 0.152 -5.228 1.00 82.50 89 THR A CA 1
ATOM 692 C C . THR A 1 89 ? 14.242 0.302 -6.718 1.00 82.50 89 THR A C 1
ATOM 694 O O . THR A 1 89 ? 15.072 -0.042 -7.548 1.00 82.50 89 THR A O 1
ATOM 697 N N . MET A 1 90 ? 13.081 0.848 -7.077 1.00 77.12 90 MET A N 1
ATOM 698 C CA . MET A 1 90 ? 12.697 1.102 -8.463 1.00 77.12 90 MET A CA 1
ATOM 699 C C . MET A 1 90 ? 13.523 2.214 -9.109 1.00 77.12 90 MET A C 1
ATOM 701 O O . MET A 1 90 ? 13.834 2.114 -10.291 1.00 77.12 90 MET A O 1
ATOM 705 N N . ALA A 1 91 ? 13.847 3.273 -8.365 1.00 75.19 91 ALA A N 1
ATOM 706 C CA . ALA A 1 91 ? 14.710 4.347 -8.844 1.00 75.19 91 ALA A CA 1
ATOM 707 C C . ALA A 1 91 ? 16.118 3.811 -9.127 1.00 75.19 91 ALA A C 1
ATOM 709 O O . ALA A 1 91 ? 16.623 4.007 -10.227 1.00 75.19 91 ALA A O 1
ATOM 710 N N . LEU A 1 92 ? 16.672 3.028 -8.197 1.00 72.50 92 LEU A N 1
ATOM 711 C CA . LEU A 1 92 ? 17.960 2.348 -8.356 1.00 72.50 92 LEU A CA 1
ATOM 712 C C . LEU A 1 92 ? 17.936 1.343 -9.519 1.00 72.50 92 LEU A C 1
ATOM 714 O O . LEU A 1 92 ? 18.864 1.285 -10.316 1.00 72.50 92 LEU A O 1
ATOM 718 N N . ALA A 1 93 ? 16.845 0.588 -9.677 1.00 64.56 93 ALA A N 1
ATOM 719 C CA . ALA A 1 93 ? 16.665 -0.325 -10.806 1.00 64.56 93 ALA A CA 1
ATOM 720 C C . ALA A 1 93 ? 16.492 0.405 -12.153 1.00 64.56 93 ALA A C 1
ATOM 722 O O . ALA A 1 93 ? 16.705 -0.190 -13.206 1.00 64.56 93 ALA A O 1
ATOM 723 N N . SER A 1 94 ? 16.103 1.683 -12.135 1.00 58.81 94 SER A N 1
ATOM 724 C CA . SER A 1 94 ? 15.962 2.518 -13.329 1.00 58.81 94 SER A CA 1
ATOM 725 C C . SER A 1 94 ? 17.257 3.250 -13.713 1.00 58.81 94 SER A C 1
ATOM 727 O O . SER A 1 94 ? 17.268 3.905 -14.754 1.00 58.81 94 SER A O 1
ATOM 729 N N . GLU A 1 95 ? 18.342 3.136 -12.936 1.00 50.06 95 GLU A N 1
ATOM 730 C CA . GLU A 1 95 ? 19.661 3.712 -13.252 1.00 50.06 95 GLU A CA 1
ATOM 731 C C . GLU A 1 95 ? 20.521 2.843 -14.193 1.00 50.06 95 GLU A C 1
ATOM 733 O O . GLU A 1 95 ? 21.724 3.059 -14.315 1.00 50.06 95 GLU A O 1
ATOM 738 N N . VAL A 1 96 ? 19.921 1.934 -14.971 1.00 48.44 96 VAL A N 1
ATOM 739 C CA . VAL A 1 96 ? 20.545 1.493 -16.232 1.00 48.44 96 VAL A CA 1
ATOM 740 C C . VAL A 1 96 ? 20.340 2.607 -17.259 1.00 48.44 96 VAL A C 1
ATOM 742 O O . VAL A 1 96 ? 19.487 2.530 -18.142 1.00 48.44 96 VAL A O 1
ATOM 745 N N . ARG A 1 97 ? 21.113 3.687 -17.123 1.00 44.56 97 ARG A N 1
ATOM 746 C CA . ARG A 1 97 ? 21.422 4.513 -18.288 1.00 44.56 97 ARG A CA 1
ATOM 747 C C . ARG A 1 97 ? 22.304 3.652 -19.198 1.00 44.56 97 ARG A C 1
ATOM 749 O O . ARG A 1 97 ? 23.303 3.129 -18.701 1.00 44.56 97 ARG A O 1
ATOM 756 N N . PRO A 1 98 ? 21.947 3.439 -20.477 1.00 46.94 98 PRO A N 1
ATOM 757 C CA . PRO A 1 98 ? 22.878 2.838 -21.416 1.00 46.94 98 PRO A CA 1
ATOM 758 C C . PRO A 1 98 ? 24.151 3.686 -21.411 1.00 46.94 98 PRO A C 1
ATOM 760 O O . PRO A 1 98 ? 24.093 4.909 -21.524 1.00 46.94 98 PRO A O 1
ATOM 763 N N . ILE A 1 99 ? 25.286 3.026 -21.206 1.00 55.59 99 ILE A N 1
ATOM 764 C CA . ILE A 1 99 ? 26.584 3.590 -21.548 1.00 55.59 99 ILE A CA 1
ATOM 765 C C . ILE A 1 99 ? 26.547 3.861 -23.057 1.00 55.59 99 ILE A C 1
ATOM 767 O O . ILE A 1 99 ? 26.495 2.927 -23.854 1.00 55.59 99 ILE A O 1
ATOM 771 N N . GLU A 1 100 ? 26.447 5.124 -23.461 1.00 48.41 100 GLU A N 1
ATOM 772 C CA . GLU A 1 100 ? 26.646 5.469 -24.869 1.00 48.41 100 GLU A CA 1
ATOM 773 C C . GLU A 1 100 ? 28.156 5.355 -25.174 1.00 48.41 100 GLU A C 1
ATOM 775 O O . GLU A 1 100 ? 28.953 5.872 -24.383 1.00 48.41 100 GLU A O 1
ATOM 780 N N . PRO A 1 101 ? 28.548 4.600 -26.223 1.00 67.75 101 PRO A N 1
ATOM 781 C CA . PRO A 1 101 ? 29.943 4.328 -26.586 1.00 67.75 101 PRO A CA 1
ATOM 782 C C . PRO A 1 101 ? 30.674 5.529 -27.198 1.00 67.75 101 PRO A C 1
ATOM 784 O O . PRO A 1 101 ? 30.010 6.389 -27.820 1.00 67.75 101 PRO A O 1
#

Organism: Oncorhynchus mykiss (NCBI:txid8022)

pLDDT: mean 73.75, std 18.83, 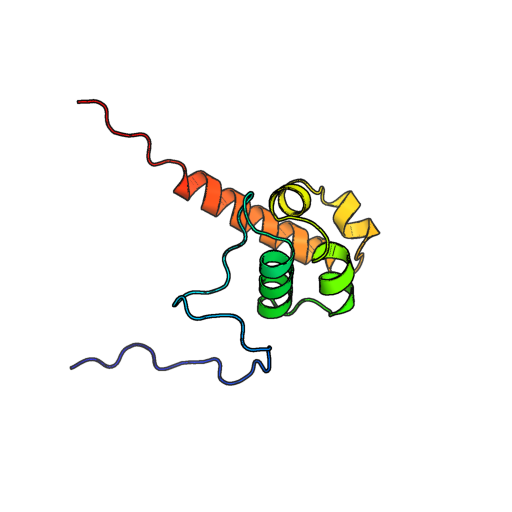range [37.59, 90.56]

InterPro domains:
  IPR013761 Sterile alpha motif/pointed domain superfamily [G3DSA:1.10.150.50] (15-94)
  IPR013761 Sterile alpha motif/pointed domain superfamily [SSF47769] (32-89)
  IPR039801 Epidermal growth factor receptor kinase substrate 8-like [PTHR12287] (20-91)
  IPR041418 SAM domain [PF18016] (23-84)

Radius of gyration: 15.96 Å; chains: 1; bounding box: 40×42×39 Å

Sequence (101 aa):
MLHVYGVYCMSIPYPPCQETSGPPSLTKRSKPDQVKAWLEYKGFSKITVRCLGVLSGSMLLGMTREELKIVCPEEGGRVFFQLQNIKSTMALASEVRPIEP

Secondary structure (DSSP, 8-state):
--------------------SS-----TT--HHHHHHHHHHTT--HHHHHHHTTS-HHHHHH--HHHHHHH-TTTHHHHHHHHHHHHHHHHHHT-------